Protein AF-A0A817NF88-F1 (afdb_monomer_lite)

Secondary structure (DSSP, 8-state):
---HHHHHHHHHHHHHH---TT--EEEEE--S--THHHHHHHHHHHHTT--SSEEEEEETTEEEEEE-

Foldseek 3Di:
DQDLVNVLVVVLVVLVVCPPPVDQKDKDFDDDPPPCSQVVNVVVCVVVVSADAWDWDDDGTMIMIGHD

Structure (mmCIF, N/CA/C/O backbone):
data_AF-A0A817NF88-F1
#
_entry.id   AF-A0A817NF88-F1
#
loop_
_atom_site.group_PDB
_atom_site.id
_atom_site.type_symbol
_atom_site.label_atom_id
_atom_site.label_alt_id
_atom_site.label_comp_id
_atom_site.label_asym_id
_atom_site.label_entity_id
_atom_site.label_seq_id
_atom_site.pdbx_PDB_ins_code
_atom_site.Cartn_x
_atom_site.Cartn_y
_atom_site.Cartn_z
_atom_site.occupancy
_atom_site.B_iso_or_equiv
_atom_site.auth_seq_id
_atom_site.auth_comp_id
_atom_site.auth_asym_id
_atom_site.auth_atom_id
_atom_site.pdbx_PDB_model_num
ATOM 1 N N . MET A 1 1 ? 14.323 15.811 -7.322 1.00 48.34 1 MET A N 1
ATOM 2 C CA . MET A 1 1 ? 14.043 14.438 -6.846 1.00 48.34 1 MET A CA 1
ATOM 3 C C . MET A 1 1 ? 13.275 14.580 -5.543 1.00 48.34 1 MET A C 1
ATOM 5 O O . MET A 1 1 ? 13.714 15.366 -4.715 1.00 48.34 1 MET A O 1
ATOM 9 N N . MET A 1 2 ? 12.098 13.969 -5.400 1.00 49.81 2 MET A N 1
ATOM 10 C CA . MET A 1 2 ? 11.314 14.104 -4.167 1.00 49.81 2 MET A CA 1
ATOM 11 C C . MET A 1 2 ? 11.795 13.045 -3.175 1.00 49.81 2 MET A C 1
ATOM 13 O O . MET A 1 2 ? 11.752 11.863 -3.498 1.00 49.81 2 MET A O 1
ATOM 17 N N . ASP A 1 3 ? 12.298 13.472 -2.019 1.00 69.44 3 ASP A N 1
ATOM 18 C CA . ASP A 1 3 ? 12.741 12.568 -0.956 1.00 69.44 3 ASP A CA 1
ATOM 19 C C . ASP A 1 3 ? 11.554 11.772 -0.373 1.00 69.44 3 ASP A C 1
ATOM 21 O O . ASP A 1 3 ? 10.423 12.272 -0.293 1.00 69.44 3 ASP A O 1
ATOM 25 N N . VAL A 1 4 ? 11.821 10.527 0.036 1.00 64.06 4 VAL A N 1
ATOM 26 C CA . VAL A 1 4 ? 10.819 9.582 0.548 1.00 64.06 4 VAL A CA 1
ATOM 27 C C . VAL A 1 4 ? 10.072 10.164 1.750 1.00 64.06 4 VAL A C 1
ATOM 29 O O . VAL A 1 4 ? 8.850 10.061 1.806 1.00 64.06 4 VAL A O 1
ATOM 32 N N . GLN A 1 5 ? 10.738 10.862 2.674 1.00 67.50 5 GLN A N 1
ATOM 33 C CA . GLN A 1 5 ? 10.065 11.472 3.826 1.00 67.50 5 GLN A CA 1
ATOM 34 C C . GLN A 1 5 ? 9.088 12.574 3.402 1.00 67.50 5 GLN A C 1
ATOM 36 O O . GLN A 1 5 ? 8.002 12.699 3.973 1.00 67.50 5 GLN A O 1
ATOM 41 N N . SER A 1 6 ? 9.433 13.359 2.379 1.00 70.12 6 SER A N 1
ATOM 42 C CA . SER A 1 6 ? 8.540 14.397 1.841 1.00 70.12 6 SER A CA 1
ATOM 43 C C . SER A 1 6 ? 7.307 13.795 1.160 1.00 70.12 6 SER A C 1
ATOM 45 O O . SER A 1 6 ? 6.188 14.303 1.305 1.00 70.12 6 SER A O 1
ATOM 47 N N . PHE A 1 7 ? 7.493 12.671 0.464 1.00 71.12 7 PHE A N 1
ATOM 48 C CA . PHE A 1 7 ? 6.396 11.890 -0.101 1.00 71.12 7 PHE A CA 1
ATOM 49 C C . PHE A 1 7 ? 5.476 11.355 0.995 1.00 71.12 7 PHE A C 1
ATOM 51 O O . PHE A 1 7 ? 4.273 11.617 0.972 1.00 71.12 7 PHE A O 1
ATOM 58 N N . LEU A 1 8 ? 6.044 10.718 2.014 1.00 70.44 8 LEU A N 1
ATOM 59 C CA . LEU A 1 8 ? 5.303 10.169 3.144 1.00 70.44 8 LEU A CA 1
ATOM 60 C C . LEU A 1 8 ? 4.512 11.250 3.900 1.00 70.44 8 LEU A C 1
ATOM 62 O O . LEU A 1 8 ? 3.315 11.080 4.137 1.00 70.44 8 LEU A O 1
ATOM 66 N N . ARG A 1 9 ? 5.108 12.418 4.183 1.00 74.81 9 ARG A N 1
ATOM 67 C CA . ARG A 1 9 ? 4.392 13.570 4.777 1.00 74.81 9 ARG A CA 1
ATOM 68 C C . ARG A 1 9 ? 3.186 14.014 3.947 1.00 74.81 9 ARG A C 1
ATOM 70 O O . ARG A 1 9 ? 2.166 14.426 4.502 1.00 74.81 9 ARG A O 1
ATOM 77 N N . THR A 1 10 ? 3.277 13.911 2.625 1.00 76.25 10 THR A N 1
ATOM 78 C CA . THR A 1 10 ? 2.164 14.232 1.724 1.00 76.25 10 THR A CA 1
ATOM 79 C C . THR A 1 10 ? 1.034 13.210 1.848 1.00 76.25 10 THR A C 1
ATOM 81 O O . THR A 1 10 ? -0.133 13.604 1.890 1.00 76.25 10 THR A O 1
ATOM 84 N N . ILE A 1 11 ? 1.361 11.918 1.980 1.00 74.06 11 ILE A N 1
ATOM 85 C CA . ILE A 1 11 ? 0.378 10.855 2.247 1.00 74.06 11 ILE A CA 1
ATOM 86 C C . ILE A 1 11 ? -0.361 11.140 3.558 1.00 74.06 11 ILE A C 1
ATOM 88 O O . ILE A 1 11 ? -1.588 11.180 3.568 1.00 74.06 11 ILE A O 1
ATOM 92 N N . PHE A 1 12 ? 0.370 11.433 4.635 1.00 72.94 12 PHE A N 1
ATOM 93 C CA . PHE A 1 12 ? -0.203 11.794 5.936 1.00 72.94 12 PHE A CA 1
ATOM 94 C C . PHE A 1 12 ? -1.185 12.952 5.857 1.00 72.94 12 PHE A C 1
ATOM 96 O O . PHE A 1 12 ? -2.286 12.884 6.403 1.00 72.94 12 PHE A O 1
ATOM 103 N N . LYS A 1 13 ? -0.770 14.032 5.190 1.00 78.62 13 LYS A N 1
ATOM 104 C CA . LYS A 1 13 ? -1.609 15.213 5.033 1.00 78.62 13 LYS A CA 1
ATOM 105 C C . LYS A 1 13 ? -2.900 14.845 4.307 1.00 78.62 13 LYS A C 1
ATOM 107 O O . LYS A 1 13 ? -3.965 15.245 4.759 1.00 78.62 13 LYS A O 1
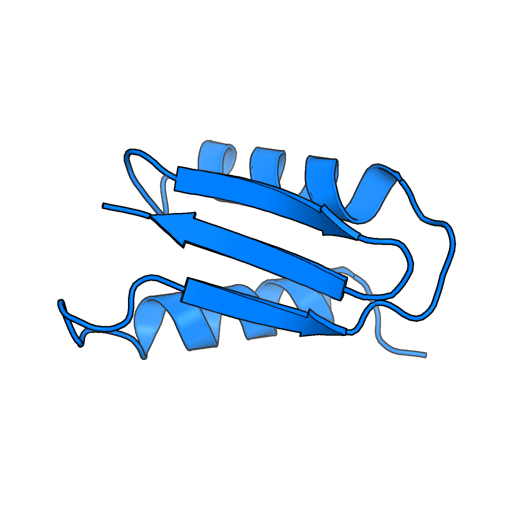ATOM 112 N N . LYS A 1 14 ? -2.820 14.025 3.254 1.00 77.12 14 LYS A N 1
ATOM 113 C CA . LYS A 1 14 ? -4.002 13.556 2.52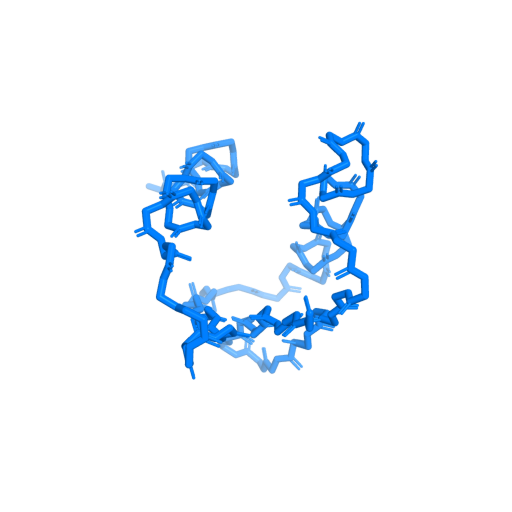5 1.00 77.12 14 LYS A CA 1
ATOM 114 C C . LYS A 1 14 ? -4.900 12.646 3.360 1.00 77.12 14 LYS A C 1
ATOM 116 O O . LYS A 1 14 ? -6.104 12.857 3.333 1.00 77.12 14 LYS A O 1
ATOM 121 N N . ILE A 1 15 ? -4.350 11.697 4.122 1.00 74.56 15 ILE A N 1
ATOM 122 C CA . ILE A 1 15 ? -5.137 10.834 5.022 1.00 74.56 15 ILE A CA 1
ATOM 123 C C . ILE A 1 15 ? -5.895 11.690 6.044 1.00 74.56 15 ILE A C 1
ATOM 125 O O . ILE A 1 15 ? -7.106 11.563 6.165 1.00 74.56 15 ILE A O 1
ATOM 129 N N . LYS A 1 16 ? -5.201 12.614 6.722 1.00 72.06 16 LYS A N 1
ATOM 130 C CA . LYS A 1 16 ? -5.805 13.492 7.739 1.00 72.06 16 LYS A CA 1
ATOM 131 C C . LYS A 1 16 ? -6.811 14.492 7.161 1.00 72.06 16 LYS A C 1
ATOM 133 O O . LYS A 1 16 ? -7.713 14.921 7.868 1.00 72.06 16 LYS A O 1
ATOM 138 N N . GLN A 1 17 ? -6.638 14.908 5.906 1.00 73.38 17 GLN A N 1
ATOM 139 C CA . GLN A 1 17 ? -7.570 15.810 5.222 1.00 73.38 17 GLN A CA 1
ATOM 140 C C . GLN A 1 17 ? -8.805 15.077 4.682 1.00 73.38 17 GLN A C 1
ATOM 142 O O . GLN A 1 17 ? -9.877 15.676 4.614 1.00 73.38 17 GLN A O 1
ATOM 147 N N . ASN A 1 18 ? -8.689 13.790 4.337 1.00 66.38 18 ASN A N 1
ATOM 148 C CA . ASN A 1 18 ? -9.815 12.950 3.927 1.00 66.38 18 ASN A CA 1
ATOM 149 C C . ASN A 1 18 ? -10.607 12.445 5.149 1.00 66.38 18 ASN A C 1
ATOM 151 O O . ASN A 1 18 ? -10.696 11.250 5.409 1.00 66.38 18 ASN A O 1
ATOM 155 N N . ASN A 1 19 ? -11.278 13.365 5.850 1.00 59.19 19 ASN A N 1
ATOM 156 C CA . ASN A 1 19 ? -12.347 13.038 6.811 1.00 59.19 19 ASN A CA 1
ATOM 157 C C . ASN A 1 19 ? -13.654 12.602 6.118 1.00 59.19 19 ASN A C 1
ATOM 159 O O . ASN A 1 19 ? -14.689 12.432 6.758 1.00 59.19 19 ASN A O 1
ATOM 163 N N . ASN A 1 20 ? -13.640 12.463 4.791 1.00 58.22 20 ASN A N 1
ATOM 164 C CA . ASN A 1 20 ? -14.813 12.111 4.016 1.00 58.22 20 ASN A CA 1
ATOM 165 C C . ASN A 1 20 ? -14.966 10.583 4.007 1.00 58.22 20 ASN A C 1
ATOM 167 O O . ASN A 1 20 ? -14.246 9.886 3.290 1.00 58.22 20 ASN A O 1
ATOM 171 N N . HIS A 1 21 ? -15.898 10.067 4.813 1.00 59.00 21 HIS A N 1
ATOM 172 C CA . HIS A 1 21 ? -16.134 8.629 5.015 1.00 59.00 21 HIS A CA 1
ATOM 173 C C . HIS A 1 21 ? -16.356 7.833 3.714 1.00 59.00 21 HIS A C 1
ATOM 175 O O . HIS A 1 21 ? -16.165 6.620 3.698 1.00 59.00 21 HIS A O 1
ATOM 181 N N . HIS A 1 22 ? -16.715 8.505 2.617 1.00 61.22 22 HIS A N 1
ATOM 182 C CA . HIS A 1 22 ? -16.991 7.887 1.321 1.00 61.22 22 HIS A CA 1
ATOM 183 C C . HIS A 1 22 ? -15.757 7.703 0.420 1.00 61.22 22 HIS A C 1
ATOM 185 O O . HIS A 1 22 ? -15.811 6.917 -0.523 1.00 61.22 22 HIS A O 1
ATOM 191 N N . LEU A 1 23 ? -14.639 8.392 0.686 1.00 63.62 23 LEU A N 1
ATOM 192 C CA . LEU A 1 23 ? -13.440 8.383 -0.167 1.00 63.62 23 LEU A CA 1
ATOM 193 C C . LEU A 1 23 ? -12.217 7.885 0.609 1.00 63.62 23 LEU A C 1
ATOM 195 O O . LEU A 1 23 ? -11.283 8.626 0.913 1.00 63.62 23 LEU A O 1
ATOM 199 N N . ARG A 1 24 ? -12.215 6.580 0.892 1.00 76.06 24 ARG A N 1
ATOM 200 C CA . ARG A 1 24 ? -11.118 5.872 1.568 1.00 76.06 24 ARG A CA 1
ATOM 201 C C . ARG A 1 24 ? -10.137 5.230 0.587 1.00 76.06 24 ARG A C 1
ATOM 203 O O . ARG A 1 24 ? -9.775 4.065 0.727 1.00 76.06 24 ARG A O 1
ATOM 210 N N . LEU A 1 25 ? -9.764 5.970 -0.455 1.00 81.44 25 LEU A N 1
ATOM 211 C CA . LEU A 1 25 ? -8.787 5.547 -1.455 1.00 81.44 25 LEU A CA 1
ATOM 212 C C . LEU A 1 25 ? -7.847 6.709 -1.771 1.00 81.44 25 LEU A C 1
ATOM 214 O O . LEU A 1 25 ? -8.286 7.793 -2.154 1.00 81.44 25 LEU A O 1
ATOM 218 N N . LEU A 1 26 ? -6.547 6.470 -1.649 1.00 82.94 26 LEU A N 1
ATOM 219 C CA . LEU A 1 26 ? -5.494 7.377 -2.082 1.00 82.94 26 LEU A CA 1
ATOM 220 C C . LEU A 1 26 ? -4.665 6.716 -3.177 1.00 82.94 26 LEU A C 1
ATOM 222 O O . LEU A 1 26 ? -4.352 5.531 -3.113 1.00 82.94 26 LEU A O 1
ATOM 226 N N . CYS A 1 27 ? -4.317 7.508 -4.184 1.00 82.31 27 CYS A N 1
ATOM 227 C CA . CYS A 1 27 ? -3.565 7.082 -5.353 1.00 82.31 27 CYS A CA 1
ATOM 228 C C . CYS A 1 27 ? -2.335 7.980 -5.504 1.00 82.31 27 CYS A C 1
ATOM 230 O O . CYS A 1 27 ? -2.448 9.212 -5.436 1.00 82.31 27 CYS A O 1
ATOM 232 N N . PHE A 1 28 ? -1.168 7.361 -5.683 1.00 79.81 28 PHE A N 1
ATOM 233 C CA . PHE A 1 28 ? 0.111 8.051 -5.786 1.00 79.81 28 PHE A CA 1
ATOM 234 C C . PHE A 1 28 ? 0.922 7.524 -6.970 1.00 79.81 28 PHE A C 1
ATOM 236 O O . PHE A 1 28 ? 1.238 6.333 -6.988 1.00 79.81 28 PHE A O 1
ATOM 243 N N . PRO A 1 29 ? 1.310 8.385 -7.927 1.00 78.69 29 PRO A N 1
ATOM 244 C CA . PRO A 1 29 ? 2.223 7.981 -8.983 1.00 78.69 29 PRO A CA 1
ATOM 245 C C . PRO A 1 29 ? 3.625 7.770 -8.402 1.00 78.69 29 PRO A C 1
ATOM 247 O O . PRO A 1 29 ? 4.137 8.619 -7.667 1.00 78.69 29 PRO A O 1
ATOM 250 N N . VAL A 1 30 ? 4.259 6.660 -8.759 1.00 75.56 30 VAL A N 1
ATOM 251 C CA . VAL A 1 30 ? 5.644 6.330 -8.403 1.00 75.56 30 VAL A CA 1
ATOM 252 C C . VAL A 1 30 ? 6.418 6.074 -9.686 1.00 75.56 30 VAL A C 1
ATOM 254 O O . VAL A 1 30 ? 6.008 5.272 -10.510 1.00 75.56 30 VAL A O 1
ATOM 257 N N . ARG A 1 31 ? 7.520 6.808 -9.881 1.00 69.19 31 ARG A N 1
ATOM 258 C CA . ARG A 1 31 ? 8.274 6.828 -11.148 1.00 69.19 31 ARG A CA 1
ATOM 259 C C . ARG A 1 31 ? 9.299 5.698 -11.295 1.00 69.19 31 ARG A C 1
ATOM 261 O O . ARG A 1 31 ? 9.975 5.649 -12.316 1.00 69.19 31 ARG A O 1
ATOM 268 N N . THR A 1 32 ? 9.482 4.846 -10.291 1.00 58.19 32 THR A N 1
ATOM 269 C CA . THR A 1 32 ? 10.614 3.911 -10.247 1.00 58.19 32 THR A CA 1
ATOM 270 C C . THR A 1 32 ? 10.247 2.561 -9.641 1.00 58.19 32 THR A C 1
ATOM 272 O O . THR A 1 32 ? 9.363 2.446 -8.790 1.00 58.19 32 THR A O 1
ATOM 275 N N . THR A 1 33 ? 11.002 1.545 -10.068 1.00 55.47 33 THR A N 1
ATOM 276 C CA . THR A 1 33 ? 11.037 0.122 -9.678 1.00 55.47 33 THR A CA 1
ATOM 277 C C . THR A 1 33 ? 11.225 -0.155 -8.188 1.00 55.47 33 THR A C 1
ATOM 279 O O . THR A 1 33 ? 11.362 -1.309 -7.806 1.00 55.47 33 THR A O 1
ATOM 282 N N . ASP A 1 34 ? 11.143 0.859 -7.339 1.00 64.88 34 ASP A N 1
ATOM 283 C CA . ASP A 1 34 ? 11.416 0.793 -5.914 1.00 64.88 34 ASP A CA 1
ATOM 284 C C . ASP A 1 34 ? 10.308 0.007 -5.188 1.00 64.88 34 ASP A C 1
ATOM 286 O O . ASP A 1 34 ? 9.299 0.546 -4.720 1.00 64.88 34 ASP A O 1
ATOM 290 N N . GLU A 1 35 ? 10.468 -1.319 -5.184 1.00 65.31 35 GLU A N 1
ATOM 291 C CA . GLU A 1 35 ? 9.606 -2.307 -4.520 1.00 65.31 35 GLU A CA 1
ATOM 292 C C . GLU A 1 35 ? 9.362 -1.951 -3.054 1.00 65.31 35 GLU A C 1
ATOM 294 O O . GLU A 1 35 ? 8.264 -2.146 -2.535 1.00 65.31 35 GLU A O 1
ATOM 299 N N . GLN A 1 36 ? 10.336 -1.283 -2.444 1.00 76.06 36 GLN A N 1
ATOM 300 C CA . GLN A 1 36 ? 10.317 -0.885 -1.048 1.00 76.06 36 GLN A CA 1
ATOM 301 C C . GLN A 1 36 ? 9.336 0.253 -0.747 1.00 76.06 36 GLN A C 1
ATOM 303 O O . GLN A 1 36 ? 9.051 0.505 0.420 1.00 76.06 36 GLN A O 1
ATOM 308 N N . ILE A 1 37 ? 8.793 0.974 -1.740 1.00 78.62 37 ILE A N 1
ATOM 309 C CA . ILE A 1 37 ? 7.860 2.081 -1.454 1.00 78.62 37 ILE A CA 1
ATOM 310 C C . ILE A 1 37 ? 6.567 1.565 -0.817 1.00 78.62 37 ILE A C 1
ATOM 312 O O . ILE A 1 37 ? 6.089 2.170 0.141 1.00 78.62 37 ILE A O 1
ATOM 316 N N . ALA A 1 38 ? 6.011 0.457 -1.314 1.00 80.81 38 ALA A N 1
ATOM 317 C CA . ALA A 1 38 ? 4.800 -0.121 -0.732 1.00 80.81 38 ALA A CA 1
ATOM 318 C C . ALA A 1 38 ? 5.055 -0.576 0.713 1.00 80.81 38 ALA A C 1
ATOM 320 O O . ALA A 1 38 ? 4.331 -0.167 1.617 1.00 80.81 38 ALA A O 1
ATOM 321 N N . GLU A 1 39 ? 6.148 -1.306 0.941 1.00 84.06 39 GLU A N 1
ATOM 322 C CA . GLU A 1 39 ? 6.564 -1.773 2.269 1.00 84.06 39 GLU A CA 1
ATOM 323 C C . GLU A 1 39 ? 6.832 -0.614 3.239 1.00 84.06 39 GLU A C 1
ATOM 325 O O . GLU A 1 39 ? 6.423 -0.650 4.398 1.00 84.06 39 GLU A O 1
ATOM 330 N N . ASN A 1 40 ? 7.476 0.458 2.770 1.00 82.38 40 ASN A N 1
ATOM 331 C CA . ASN A 1 40 ? 7.731 1.647 3.578 1.00 82.38 40 ASN A CA 1
ATOM 332 C C . ASN A 1 40 ? 6.433 2.354 3.977 1.00 82.38 40 ASN A C 1
ATOM 334 O O . ASN A 1 40 ? 6.320 2.811 5.116 1.00 82.38 40 ASN A O 1
ATOM 338 N N . ILE A 1 41 ? 5.453 2.425 3.070 1.00 81.56 41 ILE A N 1
ATOM 339 C CA . ILE A 1 41 ? 4.126 2.974 3.370 1.00 81.56 41 ILE A CA 1
ATOM 340 C C . ILE A 1 41 ? 3.413 2.092 4.399 1.00 81.56 41 ILE A C 1
ATOM 342 O O . ILE A 1 41 ? 2.915 2.621 5.391 1.00 81.56 41 ILE A O 1
ATOM 346 N N . GLU A 1 42 ? 3.390 0.771 4.207 1.00 85.69 42 GLU A N 1
ATOM 347 C CA . GLU A 1 42 ? 2.750 -0.164 5.142 1.00 85.69 42 GLU A CA 1
ATOM 348 C C . GLU A 1 42 ? 3.375 -0.094 6.534 1.00 85.69 42 GLU A C 1
ATOM 350 O O . GLU A 1 42 ? 2.671 0.102 7.528 1.00 85.69 42 GLU A O 1
ATOM 355 N N . ARG A 1 43 ? 4.707 -0.188 6.613 1.00 86.31 43 ARG A N 1
ATOM 356 C CA . ARG A 1 43 ? 5.450 -0.084 7.872 1.00 86.31 43 ARG A CA 1
ATOM 357 C C . ARG A 1 43 ? 5.131 1.223 8.583 1.00 86.31 43 ARG A C 1
ATOM 359 O O . ARG A 1 43 ? 4.885 1.214 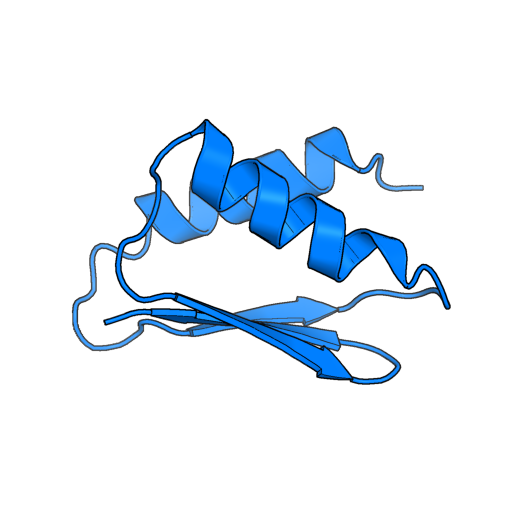9.782 1.00 86.31 43 ARG A O 1
ATOM 366 N N . MET A 1 44 ? 5.093 2.334 7.855 1.00 82.50 44 MET A N 1
ATOM 367 C CA . MET A 1 44 ? 4.796 3.642 8.429 1.00 82.50 44 MET A CA 1
ATOM 368 C C . MET A 1 44 ? 3.363 3.732 8.967 1.00 82.50 44 MET A C 1
ATOM 370 O O . MET A 1 44 ? 3.174 4.198 10.088 1.00 82.50 44 MET A O 1
ATOM 374 N N . ILE A 1 45 ? 2.361 3.281 8.203 1.00 82.31 45 ILE A N 1
ATOM 375 C CA . ILE A 1 45 ? 0.960 3.286 8.653 1.00 82.31 45 ILE A CA 1
ATOM 376 C C . ILE A 1 45 ? 0.806 2.447 9.926 1.00 82.31 45 ILE A C 1
ATOM 378 O O . ILE A 1 45 ? 0.108 2.873 10.848 1.00 82.31 45 ILE A O 1
ATOM 382 N N . ASN A 1 46 ? 1.504 1.310 10.000 1.00 84.50 46 ASN A N 1
ATOM 383 C CA . ASN A 1 46 ? 1.520 0.434 11.168 1.00 84.50 46 ASN A CA 1
ATOM 384 C C . ASN A 1 46 ? 2.231 1.065 12.377 1.00 84.50 46 ASN A C 1
ATOM 386 O O . ASN A 1 46 ? 1.671 1.067 13.473 1.00 84.50 46 ASN A O 1
ATOM 390 N N . CYS A 1 47 ? 3.434 1.624 12.194 1.00 84.31 47 CYS A N 1
ATOM 391 C CA . CYS A 1 47 ? 4.201 2.272 13.266 1.00 84.31 47 CYS A CA 1
ATOM 392 C C . CYS A 1 47 ? 3.425 3.429 13.905 1.00 84.31 47 CYS A C 1
ATOM 394 O O . CYS A 1 47 ? 3.410 3.573 15.124 1.00 84.31 47 CYS A O 1
ATOM 396 N N . GLU A 1 48 ? 2.751 4.221 13.078 1.00 80.38 48 GLU A N 1
ATOM 397 C CA . GLU A 1 48 ? 2.074 5.453 13.487 1.00 80.38 48 GLU A CA 1
ATOM 398 C C . GLU A 1 48 ? 0.570 5.241 13.747 1.00 80.38 48 GLU A C 1
ATOM 400 O O . GLU A 1 48 ? -0.146 6.191 14.058 1.00 80.38 48 GLU A O 1
ATOM 405 N N . LYS A 1 49 ? 0.082 3.994 13.622 1.00 81.12 49 LYS A N 1
ATOM 406 C CA . LYS A 1 49 ? -1.319 3.572 13.829 1.00 81.12 49 LYS A CA 1
ATOM 407 C C . LYS A 1 49 ? -2.342 4.480 13.133 1.00 81.12 49 LYS A C 1
ATOM 409 O O . LYS A 1 49 ? -3.357 4.857 13.715 1.00 81.12 49 LYS A O 1
ATOM 414 N N . LEU A 1 50 ? -2.063 4.853 11.885 1.00 75.81 50 LEU A N 1
ATOM 415 C CA . LEU A 1 50 ? -2.819 5.905 11.191 1.00 75.81 50 LEU A CA 1
ATOM 416 C C . LEU A 1 50 ? -4.164 5.449 10.662 1.00 75.81 50 LEU A C 1
ATOM 418 O O . LEU A 1 50 ? -5.088 6.252 10.573 1.00 75.81 50 LEU A O 1
ATOM 422 N N . LEU A 1 51 ? -4.239 4.187 10.255 1.00 80.81 51 LEU A N 1
ATOM 423 C CA . LEU A 1 51 ? -5.405 3.591 9.634 1.00 80.81 51 LEU A CA 1
ATOM 424 C C . LEU A 1 51 ? -5.585 2.186 10.201 1.00 80.81 51 LEU A C 1
ATOM 426 O O . LEU A 1 51 ? -4.629 1.417 10.290 1.00 80.81 51 LEU A O 1
ATOM 430 N N . SER A 1 52 ? -6.818 1.847 10.551 1.00 80.06 52 SER A N 1
ATOM 431 C CA . SER A 1 52 ? -7.246 0.466 10.760 1.00 80.06 52 SER A CA 1
ATOM 432 C C . SER A 1 52 ? -7.694 -0.136 9.430 1.00 80.06 52 SER A C 1
ATOM 434 O O . SER A 1 52 ? -8.246 0.581 8.598 1.00 80.06 52 SER A O 1
ATOM 436 N N . ASN A 1 53 ? -7.504 -1.446 9.245 1.00 85.12 53 ASN A N 1
ATOM 437 C CA . ASN A 1 53 ? -8.043 -2.201 8.104 1.00 85.12 53 ASN A CA 1
ATO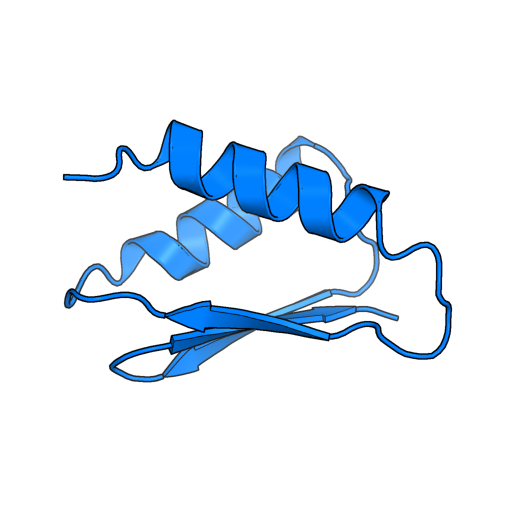M 438 C C . ASN A 1 53 ? -7.711 -1.565 6.746 1.00 85.12 53 ASN A C 1
ATOM 440 O O . ASN A 1 53 ? -8.594 -1.257 5.946 1.00 85.12 53 ASN A O 1
ATOM 444 N N . PHE A 1 54 ? -6.422 -1.326 6.507 1.00 88.25 54 PHE A N 1
ATOM 445 C CA . PHE A 1 54 ? -5.947 -0.744 5.260 1.00 88.25 54 PHE A CA 1
ATOM 446 C C . PHE A 1 54 ? -5.345 -1.798 4.328 1.00 88.25 54 PHE A C 1
ATOM 448 O O . PHE A 1 54 ? -4.972 -2.897 4.732 1.00 88.25 54 PHE A O 1
ATOM 455 N N . THR A 1 55 ? -5.242 -1.452 3.052 1.00 88.38 55 THR A N 1
ATOM 456 C CA . THR A 1 55 ? -4.570 -2.253 2.032 1.00 88.38 55 THR A CA 1
ATOM 457 C C . THR A 1 55 ? -3.722 -1.337 1.172 1.00 88.38 55 THR A C 1
ATOM 459 O O . THR A 1 55 ? -4.223 -0.337 0.647 1.00 88.38 55 THR A O 1
ATOM 462 N N . VAL A 1 56 ? -2.452 -1.694 0.998 1.00 87.94 56 VAL A N 1
ATOM 463 C CA . VAL A 1 56 ? -1.561 -1.058 0.029 1.00 87.94 56 VAL A CA 1
ATOM 464 C C . VAL A 1 56 ? -1.437 -1.985 -1.174 1.00 87.94 56 VAL A C 1
ATOM 466 O O . VAL A 1 56 ? -1.120 -3.161 -1.045 1.00 87.94 56 VAL A O 1
ATOM 469 N N . LYS A 1 57 ? -1.721 -1.471 -2.369 1.00 86.69 57 LYS A N 1
ATOM 470 C CA . LYS A 1 57 ? -1.561 -2.207 -3.626 1.00 86.69 57 LYS A CA 1
ATOM 471 C C . LYS A 1 57 ? -0.631 -1.441 -4.548 1.00 86.69 57 LYS A C 1
ATOM 473 O O . LYS A 1 57 ? -0.865 -0.269 -4.833 1.00 86.69 57 LYS A O 1
ATOM 478 N N . ARG A 1 58 ? 0.387 -2.120 -5.069 1.00 82.50 58 ARG A N 1
ATOM 479 C CA . ARG A 1 58 ? 1.302 -1.563 -6.066 1.00 82.50 58 ARG A CA 1
ATOM 480 C C . ARG A 1 58 ? 0.932 -2.027 -7.472 1.00 82.50 58 ARG A C 1
ATOM 482 O O . ARG A 1 58 ? 0.561 -3.174 -7.698 1.00 82.50 58 ARG A O 1
ATOM 489 N N . THR A 1 59 ? 1.066 -1.106 -8.408 1.00 82.88 59 THR A N 1
ATOM 490 C CA . THR A 1 59 ? 1.139 -1.326 -9.855 1.00 82.88 59 THR A CA 1
ATOM 491 C C . THR A 1 59 ? 2.449 -0.703 -10.354 1.00 82.88 59 THR A C 1
ATOM 493 O O . THR A 1 59 ? 3.054 0.055 -9.589 1.00 82.88 59 THR A O 1
ATOM 496 N N . PRO A 1 60 ? 2.913 -1.003 -11.582 1.00 81.06 60 PRO A N 1
ATOM 497 C CA . PRO A 1 60 ? 4.222 -0.552 -12.066 1.00 81.06 60 PRO A CA 1
ATOM 498 C C . PRO A 1 60 ? 4.500 0.942 -11.847 1.00 81.06 60 PRO A C 1
ATOM 500 O O . PRO A 1 60 ? 5.584 1.289 -11.389 1.00 81.06 60 PRO A O 1
ATOM 503 N N . ASP A 1 61 ? 3.488 1.793 -12.042 1.00 82.62 61 ASP A N 1
ATOM 504 C CA . ASP A 1 61 ? 3.646 3.252 -11.989 1.00 82.62 61 ASP A CA 1
ATOM 505 C C . ASP A 1 61 ? 2.852 3.921 -10.860 1.00 82.62 61 ASP A C 1
ATOM 507 O O . ASP A 1 61 ? 2.790 5.150 -10.762 1.00 82.62 61 ASP 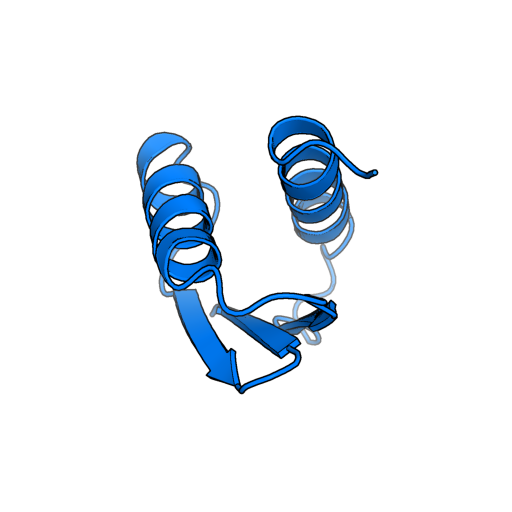A O 1
ATOM 511 N N . THR A 1 62 ? 2.145 3.153 -10.026 1.00 83.94 62 THR A N 1
ATOM 512 C CA . THR A 1 62 ? 1.195 3.718 -9.054 1.00 83.94 62 THR A CA 1
ATOM 513 C C . THR A 1 62 ? 1.028 2.847 -7.815 1.00 83.94 62 THR A C 1
ATOM 515 O O . THR A 1 62 ? 0.914 1.624 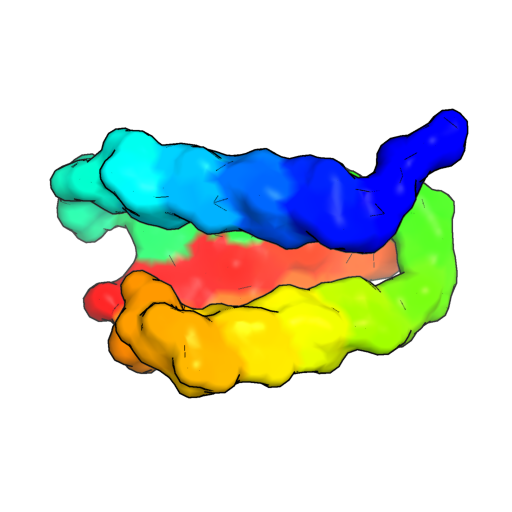-7.903 1.00 83.94 62 THR A O 1
ATOM 518 N N . VAL A 1 63 ? 0.944 3.492 -6.652 1.00 85.31 63 VAL A N 1
ATOM 519 C CA . VAL A 1 63 ? 0.549 2.874 -5.382 1.00 85.31 63 VAL A CA 1
ATOM 520 C C . VAL A 1 63 ? -0.846 3.347 -4.988 1.00 85.31 63 VAL A C 1
ATOM 522 O O . VAL A 1 63 ? -1.139 4.545 -4.979 1.00 85.31 63 VAL A O 1
ATOM 525 N N . TYR A 1 64 ? -1.689 2.387 -4.626 1.00 87.12 64 TYR A N 1
ATOM 526 C CA . TYR A 1 64 ? -3.027 2.583 -4.094 1.00 87.12 64 TYR A CA 1
ATOM 527 C C . TYR A 1 64 ? -3.032 2.262 -2.603 1.00 87.12 64 TYR A C 1
ATOM 529 O O . TYR A 1 64 ? -2.537 1.215 -2.198 1.00 87.12 64 TYR A O 1
ATOM 537 N N . LEU A 1 65 ? -3.627 3.134 -1.798 1.00 87.31 65 LEU A N 1
ATOM 538 C CA . LEU A 1 65 ? -3.881 2.919 -0.377 1.00 87.31 65 LEU A CA 1
ATOM 539 C C . LEU A 1 65 ? -5.388 3.009 -0.139 1.00 87.31 65 LEU A C 1
ATOM 541 O O . LEU A 1 65 ? -5.976 4.065 -0.366 1.00 87.31 65 LEU A O 1
ATOM 545 N N . ARG A 1 66 ? -6.004 1.919 0.316 1.00 87.69 66 ARG A N 1
ATOM 546 C CA . ARG A 1 66 ? -7.431 1.843 0.664 1.00 87.69 66 ARG A CA 1
ATOM 547 C C . ARG A 1 66 ? -7.605 1.542 2.152 1.00 87.69 66 ARG A C 1
ATOM 549 O O . ARG A 1 66 ? -6.749 0.864 2.703 1.00 87.69 66 ARG A O 1
ATOM 556 N N . TRP A 1 67 ? -8.683 2.003 2.787 1.00 87.25 67 TRP A N 1
ATOM 557 C CA . TRP A 1 67 ? -9.031 1.627 4.169 1.00 87.25 67 TRP A CA 1
ATOM 558 C C . TRP A 1 67 ? -10.548 1.586 4.422 1.00 87.25 67 TRP A C 1
ATOM 560 O O . TRP A 1 67 ? -11.327 2.016 3.566 1.00 87.25 67 TRP A O 1
ATOM 570 N N . GLU A 1 68 ? -10.957 1.045 5.576 1.00 78.94 68 GLU A N 1
ATOM 571 C CA . GLU A 1 68 ? -12.351 0.918 6.060 1.00 78.94 68 GLU A CA 1
ATOM 572 C C . GLU A 1 68 ? -12.593 1.586 7.432 1.00 78.94 68 GLU A C 1
ATOM 574 O O . GLU A 1 68 ? -11.720 2.346 7.897 1.00 78.94 68 GLU A O 1
#

Radius of gyration: 11.48 Å; chains: 1; bounding box: 31×18×26 Å

Sequence (68 aa):
MMDVQSFLRTIFKKIKQNNNHHLRLLCFPVRTTDEQIAENIERMINCEKLLSNFTVKRTPDTVYLRWE

pLDDT: mean 76.06, std 9.78, range [48.34, 88.38]